Protein AF-A0A444YN29-F1 (afdb_monomer)

Mean predicted aligned error: 20.12 Å

Solvent-accessible surface area (backbone atoms only — not comparable to full-atom values): 9361 Å² total; per-residue (Å²): 114,64,70,44,68,68,67,35,90,44,72,70,47,28,57,50,40,47,52,51,50,28,57,74,71,72,51,57,83,40,77,88,71,58,59,92,70,77,57,69,90,74,63,51,68,87,68,45,87,83,62,88,68,87,75,75,84,74,73,76,73,85,83,74,74,75,72,47,80,64,52,54,54,49,54,51,49,52,61,61,46,47,64,53,51,57,61,23,69,78,37,73,70,43,39,54,50,51,51,54,51,49,55,51,53,53,50,54,55,51,51,52,55,51,56,55,49,60,62,51,74,74,65,83,79,89,78,91,83,87,83,89,79,84,86,82,76,81,86,80,83,82,82,131

Organism: Arachis hypogaea (NCBI:txid3818)

Structure (mmCIF, N/CA/C/O backbone):
data_AF-A0A444YN29-F1
#
_entry.id   AF-A0A444YN29-F1
#
loop_
_atom_site.group_PDB
_atom_site.id
_atom_site.type_symbol
_atom_site.label_atom_id
_atom_site.label_alt_id
_atom_site.label_comp_id
_atom_site.label_asym_id
_atom_site.label_entity_id
_atom_site.label_seq_id
_atom_site.pdbx_PDB_ins_code
_atom_site.Cartn_x
_atom_site.Cartn_y
_atom_site.Cartn_z
_atom_site.occupancy
_atom_site.B_iso_or_equiv
_atom_site.auth_seq_id
_atom_site.auth_comp_id
_atom_site.auth_asym_id
_atom_site.auth_atom_id
_atom_site.pdbx_PDB_model_num
ATOM 1 N N . MET A 1 1 ? 18.231 -23.021 -24.850 1.00 53.16 1 MET A N 1
ATOM 2 C CA . MET A 1 1 ? 18.188 -22.036 -25.957 1.00 53.16 1 MET A CA 1
ATOM 3 C C . MET A 1 1 ? 19.351 -21.053 -25.938 1.00 53.16 1 MET A C 1
ATOM 5 O O . MET A 1 1 ? 19.931 -20.801 -26.986 1.00 53.16 1 MET A O 1
ATOM 9 N N . SER A 1 2 ? 19.699 -20.495 -24.771 1.00 52.03 2 SER A N 1
ATOM 10 C CA . SER A 1 2 ? 20.679 -19.413 -24.674 1.00 52.03 2 SER A CA 1
ATOM 11 C C . SER A 1 2 ? 22.054 -19.777 -25.261 1.00 52.03 2 SER A C 1
ATOM 13 O O . SER A 1 2 ? 22.585 -19.043 -26.082 1.00 52.03 2 SER A O 1
ATOM 15 N N . HIS A 1 3 ? 22.609 -20.937 -24.929 1.00 57.16 3 HIS A N 1
ATOM 16 C CA . HIS A 1 3 ? 23.948 -21.320 -25.395 1.00 57.16 3 HIS A CA 1
ATOM 17 C C . HIS A 1 3 ? 24.085 -21.447 -26.923 1.00 57.16 3 HIS A C 1
ATOM 19 O O . HIS A 1 3 ? 25.139 -21.132 -27.458 1.00 57.16 3 HIS A O 1
ATOM 25 N N . VAL A 1 4 ? 23.025 -21.843 -27.632 1.00 58.09 4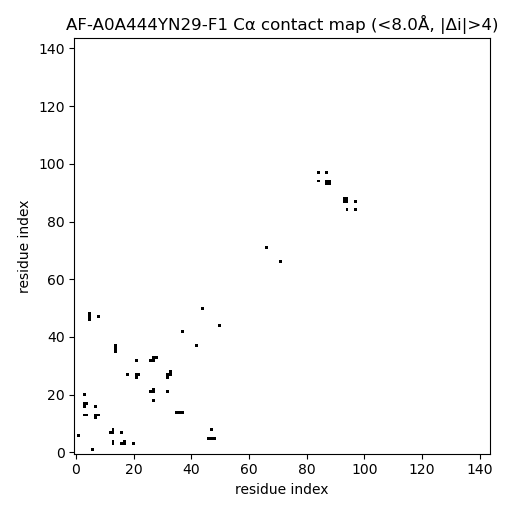 VAL A N 1
ATOM 26 C CA . VAL A 1 4 ? 23.048 -22.042 -29.094 1.00 58.09 4 VAL A CA 1
ATOM 27 C C . VAL A 1 4 ? 23.060 -20.701 -29.831 1.00 58.09 4 VAL A C 1
ATOM 29 O O . VAL A 1 4 ? 23.819 -20.500 -30.779 1.00 58.09 4 VAL A O 1
ATOM 32 N N . VAL A 1 5 ? 22.246 -19.757 -29.353 1.00 58.12 5 VAL A N 1
ATOM 33 C CA . VAL A 1 5 ? 22.084 -18.432 -29.967 1.00 58.12 5 VAL A CA 1
ATOM 34 C C . VAL A 1 5 ? 23.187 -17.469 -29.518 1.00 58.12 5 VAL A C 1
ATOM 36 O O . VAL A 1 5 ? 23.711 -16.713 -30.327 1.00 58.12 5 VAL A O 1
ATOM 39 N N . TRP A 1 6 ? 23.590 -17.515 -28.245 1.00 52.16 6 TRP A N 1
ATOM 40 C CA . TRP A 1 6 ? 24.477 -16.514 -27.640 1.00 52.16 6 TRP A CA 1
ATOM 41 C C . TRP A 1 6 ? 25.974 -16.847 -27.670 1.00 52.16 6 TRP A C 1
ATOM 43 O O . TRP A 1 6 ? 26.765 -15.971 -27.314 1.00 52.16 6 TRP A O 1
ATOM 53 N N . ASN A 1 7 ? 26.375 -18.071 -28.039 1.00 56.88 7 ASN A N 1
ATOM 54 C CA . ASN A 1 7 ? 27.793 -18.475 -28.122 1.00 56.88 7 ASN A CA 1
ATOM 55 C C . ASN A 1 7 ? 28.272 -18.728 -29.560 1.00 56.88 7 ASN A C 1
ATOM 57 O O . ASN A 1 7 ? 29.388 -19.198 -29.771 1.00 56.88 7 ASN A O 1
ATOM 61 N N . SER A 1 8 ? 27.442 -18.424 -30.555 1.00 56.56 8 SER A N 1
ATOM 62 C CA . SER A 1 8 ? 27.784 -18.610 -31.961 1.00 56.56 8 SER A CA 1
ATOM 63 C C . SER A 1 8 ? 28.345 -17.311 -32.536 1.00 56.56 8 SER A C 1
ATOM 65 O O . SER A 1 8 ? 27.605 -16.376 -32.826 1.00 56.56 8 SER A O 1
ATOM 67 N N . PHE A 1 9 ? 29.673 -17.239 -32.650 1.00 59.44 9 PHE A N 1
ATOM 68 C CA . PHE A 1 9 ? 30.397 -16.015 -33.028 1.00 59.44 9 PHE A CA 1
ATOM 69 C C . PHE A 1 9 ? 30.492 -15.779 -34.542 1.00 59.44 9 PHE A C 1
ATOM 71 O O . PHE A 1 9 ? 30.818 -14.673 -34.965 1.00 59.44 9 PHE A O 1
ATOM 78 N N . THR A 1 10 ? 30.193 -16.797 -35.353 1.00 64.19 10 THR A N 1
ATOM 79 C CA . THR A 1 10 ? 30.091 -16.696 -36.814 1.00 64.19 10 THR A CA 1
ATOM 80 C C . THR A 1 10 ? 28.817 -17.376 -37.298 1.00 64.19 10 THR A C 1
ATOM 82 O O . THR A 1 10 ? 28.239 -18.212 -36.596 1.00 64.19 10 THR A O 1
ATOM 85 N N . LYS A 1 11 ? 28.379 -17.032 -38.512 1.00 67.19 11 LYS A N 1
ATOM 86 C CA . LYS A 1 11 ? 27.190 -17.627 -39.129 1.00 67.19 11 LYS A CA 1
ATOM 87 C C . LYS A 1 11 ? 27.311 -19.149 -39.219 1.00 67.19 11 LYS A C 1
ATOM 89 O O . LYS A 1 11 ? 26.387 -19.866 -38.863 1.00 67.19 11 LYS A O 1
ATOM 94 N N . GLU A 1 12 ? 28.482 -19.639 -39.606 1.00 68.00 12 GLU A N 1
ATOM 95 C CA . GLU A 1 12 ? 28.759 -21.065 -39.755 1.00 68.00 12 GLU A CA 1
ATOM 96 C C . GLU A 1 12 ? 28.745 -21.778 -38.396 1.00 68.00 12 GLU A C 1
ATOM 98 O O . GLU A 1 12 ? 28.338 -22.934 -38.308 1.00 68.00 12 GLU A O 1
ATOM 103 N N . ALA A 1 13 ? 29.172 -21.100 -37.323 1.00 71.06 13 ALA A N 1
ATOM 104 C CA . ALA A 1 13 ? 29.080 -21.629 -35.964 1.00 71.06 13 ALA A CA 1
ATOM 105 C C . ALA A 1 13 ? 27.625 -21.691 -35.476 1.00 71.06 13 ALA A C 1
ATOM 107 O O . ALA A 1 13 ? 27.243 -22.673 -34.844 1.00 71.06 13 ALA A O 1
ATOM 108 N N . PHE A 1 14 ? 26.811 -20.686 -35.809 1.00 74.56 14 PHE A N 1
ATOM 109 C CA . PHE A 1 14 ? 25.383 -20.679 -35.492 1.00 74.56 14 PHE A CA 1
ATOM 110 C C . PHE A 1 14 ? 24.651 -21.794 -36.226 1.00 74.56 14 PHE A C 1
ATOM 112 O O . PHE A 1 14 ? 23.955 -22.574 -35.586 1.00 74.56 14 PHE A O 1
ATOM 119 N N . ASP A 1 15 ? 24.870 -21.922 -37.536 1.00 72.81 15 ASP A N 1
ATOM 120 C CA . ASP A 1 15 ? 24.235 -22.952 -38.356 1.00 72.81 15 ASP A CA 1
ATOM 121 C C . ASP A 1 15 ? 24.590 -24.360 -37.840 1.00 72.81 15 ASP A C 1
ATOM 123 O O . ASP A 1 15 ? 23.715 -25.217 -37.723 1.00 72.81 15 ASP A O 1
ATOM 127 N N . ARG A 1 16 ? 25.848 -24.611 -37.444 1.00 77.44 16 ARG A N 1
ATOM 128 C CA . ARG A 1 16 ? 26.250 -25.897 -36.840 1.00 77.44 16 ARG A CA 1
ATOM 129 C C . ARG A 1 16 ? 25.611 -26.138 -35.472 1.00 77.44 16 ARG A C 1
ATOM 131 O O . ARG A 1 16 ? 25.028 -27.196 -35.265 1.00 77.44 16 ARG A O 1
ATOM 138 N N . ASN A 1 17 ? 25.682 -25.166 -34.563 1.00 76.69 17 ASN A N 1
ATOM 139 C CA . ASN A 1 17 ? 25.125 -25.296 -33.212 1.00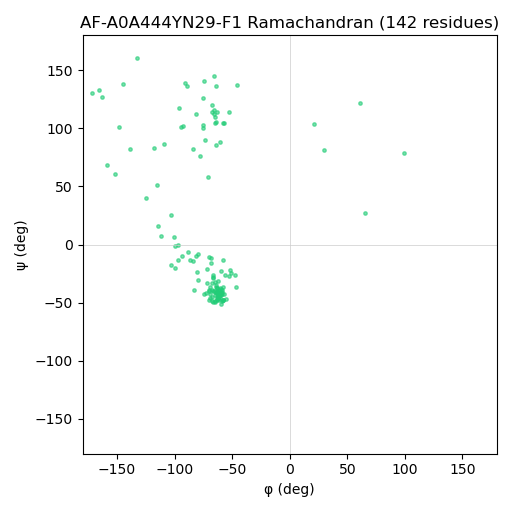 76.69 17 ASN A CA 1
ATOM 140 C C . ASN A 1 17 ? 23.594 -25.423 -33.231 1.00 76.69 17 ASN A C 1
ATOM 142 O O . ASN A 1 17 ? 23.010 -26.090 -32.380 1.00 76.69 17 ASN A O 1
ATOM 146 N N . TRP A 1 18 ? 22.937 -24.779 -34.197 1.00 76.44 18 TRP A N 1
ATOM 147 C CA . TRP A 1 18 ? 21.500 -24.879 -34.412 1.00 76.44 18 TRP A CA 1
ATOM 148 C C . TRP A 1 18 ? 21.108 -26.267 -34.914 1.00 76.44 18 TRP A C 1
ATOM 150 O O . TRP A 1 18 ? 20.194 -26.873 -34.363 1.00 76.44 18 TRP A O 1
ATOM 160 N N . ASN A 1 19 ? 21.836 -26.807 -35.894 1.00 75.88 19 ASN A N 1
ATOM 161 C CA . ASN A 1 19 ? 21.606 -28.170 -36.375 1.00 75.88 19 ASN A CA 1
ATOM 162 C C . ASN A 1 19 ? 21.862 -29.220 -35.280 1.00 75.88 19 ASN A C 1
ATOM 164 O O . ASN A 1 19 ? 21.056 -30.134 -35.121 1.00 75.88 19 ASN A O 1
ATOM 168 N N . ASP A 1 20 ? 22.916 -29.052 -34.477 1.00 79.62 20 ASP A N 1
ATOM 169 C CA . ASP A 1 20 ? 23.194 -29.913 -33.318 1.00 79.62 20 ASP A CA 1
ATOM 170 C C . ASP A 1 20 ? 22.059 -29.859 -32.281 1.00 79.62 20 ASP A C 1
ATOM 172 O O . ASP A 1 20 ? 21.579 -30.886 -31.805 1.00 79.62 20 ASP A O 1
ATOM 176 N N . PHE A 1 21 ? 21.539 -28.662 -31.998 1.00 81.00 21 PHE A N 1
ATOM 177 C CA . PHE A 1 21 ? 20.387 -28.483 -31.117 1.00 81.00 21 PHE A CA 1
ATOM 178 C C . PHE A 1 21 ? 19.123 -29.16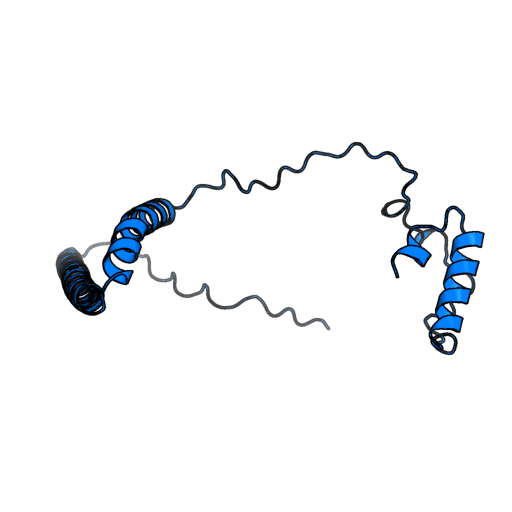9 -31.651 1.00 81.00 21 PHE A C 1
ATOM 180 O O . PHE A 1 21 ? 18.439 -29.862 -30.898 1.00 81.00 21 PHE A O 1
ATOM 187 N N . LEU A 1 22 ? 18.805 -29.000 -32.936 1.00 79.31 22 LEU A N 1
ATOM 188 C CA . LEU A 1 22 ? 17.629 -29.623 -33.546 1.00 79.31 22 LEU A CA 1
ATOM 189 C C . LEU A 1 22 ? 17.710 -31.153 -33.509 1.00 79.31 22 LEU A C 1
ATOM 191 O O . LEU A 1 22 ? 16.706 -31.800 -33.210 1.00 79.31 22 LEU A O 1
ATOM 195 N N . MET A 1 23 ? 18.898 -31.715 -33.750 1.00 79.44 23 MET A N 1
ATOM 196 C CA . MET A 1 23 ? 19.146 -33.154 -33.645 1.00 79.44 23 MET A CA 1
ATOM 197 C C . MET A 1 23 ? 19.043 -33.646 -32.201 1.00 79.44 23 MET A C 1
ATOM 199 O O . MET A 1 23 ? 18.357 -34.630 -31.936 1.00 79.44 23 MET A O 1
ATOM 203 N N . LYS A 1 24 ? 19.649 -32.932 -31.246 1.00 81.50 24 LYS A N 1
ATOM 204 C CA . LYS A 1 24 ? 19.659 -33.311 -29.826 1.00 81.50 24 LYS A CA 1
ATOM 205 C C . LYS A 1 24 ? 18.262 -33.458 -29.227 1.00 81.50 24 LYS A C 1
ATOM 207 O O . LYS A 1 24 ? 18.056 -34.319 -28.378 1.00 81.50 24 LYS A O 1
ATOM 212 N N . TYR A 1 25 ? 17.322 -32.610 -29.633 1.00 82.12 25 TYR A N 1
ATOM 213 C CA . TYR A 1 25 ? 15.956 -32.630 -29.104 1.00 82.12 25 TYR A CA 1
ATOM 214 C C . TYR A 1 25 ? 14.953 -33.338 -30.028 1.00 82.12 25 TYR A C 1
ATOM 216 O O . TYR A 1 25 ? 13.759 -33.310 -29.742 1.00 82.12 25 TYR A O 1
ATOM 224 N N . GLY A 1 26 ? 15.408 -33.967 -31.121 1.00 75.75 26 GLY A N 1
ATOM 225 C CA . GLY A 1 26 ? 14.532 -34.689 -32.053 1.00 75.75 26 GLY A CA 1
ATOM 226 C C . GLY A 1 26 ? 13.539 -33.784 -32.792 1.00 75.75 26 GLY A C 1
ATOM 227 O O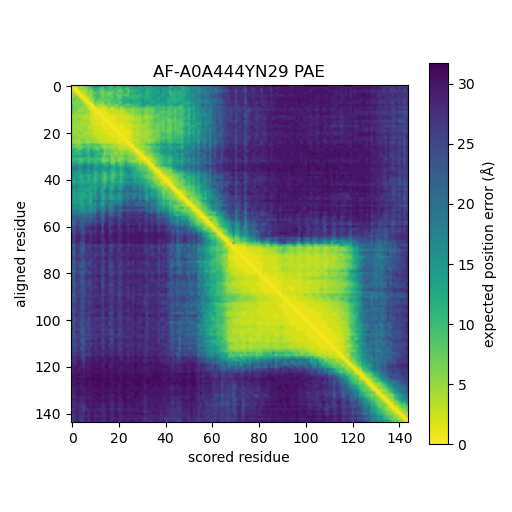 . GLY A 1 26 ? 12.456 -34.217 -33.164 1.00 75.75 26 GLY A O 1
ATOM 228 N N . ILE A 1 27 ? 13.883 -32.505 -32.975 1.00 75.00 27 ILE A N 1
ATOM 229 C CA . ILE A 1 27 ? 13.015 -31.479 -33.581 1.00 75.00 27 ILE A CA 1
ATOM 230 C C . ILE A 1 27 ? 13.383 -31.258 -35.067 1.00 75.00 27 ILE A C 1
ATOM 232 O O . ILE A 1 27 ? 12.740 -30.470 -35.760 1.00 75.00 27 ILE A O 1
ATOM 236 N N . GLY A 1 28 ? 14.394 -31.970 -35.580 1.00 66.56 28 GLY A N 1
ATOM 237 C CA . GLY A 1 28 ? 14.938 -31.831 -36.939 1.00 66.56 28 GLY A CA 1
ATOM 238 C C . GLY A 1 28 ? 13.953 -32.086 -38.088 1.00 66.56 28 GLY A C 1
ATOM 239 O O . GLY A 1 28 ? 14.143 -31.529 -39.166 1.00 66.56 28 GLY A O 1
ATOM 240 N N . ASP A 1 29 ? 12.870 -32.830 -37.849 1.00 64.62 29 ASP A N 1
ATOM 241 C CA . ASP A 1 29 ? 11.858 -33.154 -38.870 1.00 64.62 29 ASP A CA 1
ATOM 242 C C . ASP A 1 29 ? 10.862 -32.009 -39.126 1.00 64.62 29 ASP A C 1
ATOM 244 O O . ASP A 1 29 ? 10.058 -32.036 -40.063 1.00 64.62 29 ASP A O 1
ATOM 248 N N . ASN A 1 30 ? 10.916 -30.954 -38.309 1.00 65.88 30 ASN A N 1
ATOM 249 C CA . ASN A 1 30 ? 10.082 -29.781 -38.499 1.00 65.88 30 ASN A CA 1
ATOM 250 C C . ASN A 1 30 ? 10.611 -28.949 -39.668 1.00 65.88 30 ASN A C 1
ATOM 252 O O . ASN A 1 30 ? 11.541 -28.155 -39.523 1.00 65.88 30 ASN A O 1
ATOM 256 N N . LYS A 1 31 ? 9.939 -29.063 -40.818 1.00 63.50 31 LYS A N 1
ATOM 257 C CA . LYS A 1 31 ? 10.233 -28.329 -42.066 1.00 63.50 31 LYS A CA 1
ATOM 258 C C . LYS A 1 31 ? 10.359 -26.804 -41.896 1.00 63.50 31 LYS A C 1
ATOM 260 O O . LYS A 1 31 ? 11.008 -26.139 -42.696 1.00 63.50 31 LYS A O 1
ATOM 265 N N . TRP A 1 32 ? 9.737 -26.246 -40.855 1.00 64.19 32 TRP A N 1
ATOM 266 C CA . TRP A 1 32 ? 9.801 -24.821 -40.505 1.00 64.19 32 TRP A CA 1
ATOM 267 C C . TRP A 1 32 ? 11.081 -24.435 -39.745 1.00 64.19 32 TRP A C 1
ATOM 269 O O . TRP A 1 32 ? 11.479 -23.274 -39.767 1.00 64.19 32 TRP A O 1
ATOM 279 N N . LEU A 1 33 ? 11.724 -25.395 -39.075 1.00 61.94 33 LEU A N 1
ATOM 280 C CA . LEU A 1 33 ? 12.945 -25.211 -38.286 1.00 61.94 33 LEU A CA 1
ATOM 281 C C . LEU A 1 33 ? 14.208 -25.647 -39.037 1.00 61.94 33 LEU A C 1
ATOM 283 O O . LEU A 1 33 ? 15.293 -25.162 -38.711 1.00 61.94 33 LEU A O 1
ATOM 287 N N . SER A 1 3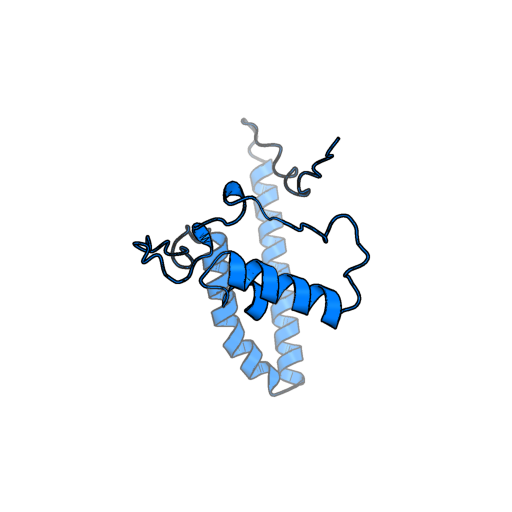4 ? 14.069 -26.484 -40.072 1.00 61.56 34 SER A N 1
ATOM 288 C CA . SER A 1 34 ? 15.127 -26.862 -41.018 1.00 61.56 34 SER A CA 1
ATOM 289 C C . SER A 1 34 ? 15.491 -25.697 -41.955 1.00 61.56 34 SER A C 1
ATOM 291 O O . SER A 1 34 ? 15.363 -25.769 -43.181 1.00 61.56 34 SER A O 1
ATOM 293 N N . VAL A 1 35 ? 15.898 -24.566 -41.384 1.00 59.12 35 VAL A N 1
ATOM 294 C CA . VAL A 1 35 ? 16.343 -23.394 -42.136 1.00 59.12 35 VAL A CA 1
ATOM 295 C C . VAL A 1 35 ? 17.814 -23.607 -42.476 1.00 59.12 35 VAL A C 1
ATOM 297 O O . VAL A 1 35 ? 18.702 -23.103 -41.801 1.00 59.12 35 VAL A O 1
ATOM 300 N N . ASN A 1 36 ? 18.080 -24.368 -43.541 1.00 58.59 36 ASN A N 1
ATOM 301 C CA . ASN A 1 36 ? 19.443 -24.728 -43.963 1.00 58.59 36 ASN A CA 1
ATOM 302 C C . ASN A 1 36 ? 20.349 -23.518 -44.267 1.00 58.59 36 ASN A C 1
ATOM 304 O O . ASN A 1 36 ? 21.559 -23.679 -44.399 1.00 58.59 36 ASN A O 1
ATOM 308 N N . LYS A 1 37 ? 19.779 -22.310 -44.389 1.00 57.88 37 LYS A N 1
ATOM 309 C CA . LYS A 1 37 ? 20.503 -21.035 -44.453 1.00 57.88 37 LYS A CA 1
ATOM 310 C C . LYS A 1 37 ? 19.655 -19.933 -43.826 1.00 57.88 37 LYS A C 1
ATOM 312 O O . LYS A 1 37 ? 18.764 -19.394 -44.485 1.00 57.88 37 LYS A O 1
ATOM 317 N N . VAL A 1 38 ? 19.939 -19.547 -42.583 1.00 59.03 38 VAL A N 1
ATOM 318 C CA . VAL A 1 38 ? 19.354 -18.318 -42.031 1.00 59.03 38 VAL A CA 1
ATOM 319 C C . VAL A 1 38 ? 19.943 -17.135 -42.802 1.00 59.03 38 VAL A C 1
ATOM 321 O O . VAL A 1 38 ? 21.162 -16.951 -42.887 1.00 59.03 38 VAL A O 1
ATOM 324 N N . ALA A 1 39 ? 19.077 -16.354 -43.449 1.00 59.44 39 ALA A N 1
ATOM 325 C CA . ALA A 1 39 ? 19.514 -15.165 -44.166 1.00 59.44 39 ALA A CA 1
ATOM 326 C C . ALA A 1 39 ? 20.105 -14.155 -43.158 1.00 59.44 39 ALA A C 1
ATOM 328 O O . ALA A 1 39 ? 19.481 -13.933 -42.117 1.00 59.44 39 ALA A O 1
ATOM 329 N N . PRO A 1 40 ? 21.247 -13.498 -43.455 1.00 59.56 40 PRO A N 1
ATOM 330 C CA . PRO A 1 40 ? 21.914 -12.583 -42.519 1.00 59.56 40 PRO A CA 1
ATOM 331 C C . PRO A 1 40 ? 21.003 -11.491 -41.941 1.00 59.56 40 PRO A C 1
ATOM 333 O O . PRO A 1 40 ? 21.197 -11.072 -40.811 1.00 59.56 40 PRO A O 1
ATOM 336 N N . ARG A 1 41 ? 19.944 -11.105 -42.670 1.00 61.09 41 ARG A N 1
ATOM 337 C CA . ARG A 1 41 ? 18.904 -10.164 -42.212 1.00 61.09 41 ARG A CA 1
ATOM 338 C C . ARG A 1 41 ? 18.202 -10.558 -40.901 1.00 61.09 41 ARG A C 1
ATOM 340 O O . ARG A 1 41 ? 17.690 -9.682 -40.217 1.00 61.09 41 ARG A O 1
ATOM 347 N N . TYR A 1 42 ? 18.155 -11.849 -40.564 1.00 57.09 42 TYR A N 1
ATOM 348 C CA . TYR A 1 42 ? 17.544 -12.355 -39.326 1.00 57.09 42 TYR A CA 1
ATOM 349 C C . TYR A 1 42 ? 18.568 -12.596 -38.213 1.00 57.09 42 TYR A C 1
ATOM 351 O O . TYR A 1 42 ? 18.188 -12.733 -37.051 1.00 57.09 42 TYR A O 1
ATOM 359 N N . ILE A 1 43 ? 19.864 -12.597 -38.545 1.00 61.16 43 ILE A N 1
ATOM 360 C CA . ILE A 1 43 ? 20.951 -12.559 -37.567 1.00 61.16 43 ILE A CA 1
ATOM 361 C C . ILE A 1 43 ? 21.053 -11.107 -37.111 1.00 61.16 43 ILE A C 1
ATOM 363 O O . ILE A 1 43 ? 21.890 -10.330 -37.561 1.00 61.16 43 ILE A O 1
ATOM 367 N N . LEU A 1 44 ? 20.108 -10.709 -36.263 1.00 61.53 44 LEU A N 1
ATOM 368 C CA . LEU A 1 44 ? 20.061 -9.356 -35.744 1.00 61.53 44 LEU A CA 1
ATOM 369 C C . LEU A 1 44 ? 21.324 -9.123 -34.914 1.00 61.53 44 LEU A C 1
ATOM 371 O O . LEU A 1 44 ? 21.476 -9.673 -33.821 1.00 61.53 44 LEU A O 1
ATOM 375 N N . GLU A 1 45 ? 22.180 -8.224 -35.395 1.00 58.50 45 GLU A N 1
ATOM 376 C CA . GLU A 1 45 ? 23.337 -7.686 -34.672 1.00 58.50 45 GLU A CA 1
ATOM 377 C C . GLU A 1 45 ? 22.980 -7.251 -33.241 1.00 58.50 45 GLU A C 1
ATOM 379 O O . GLU A 1 45 ? 23.820 -7.286 -32.339 1.00 58.50 45 GLU A O 1
ATOM 384 N N . ARG A 1 46 ? 21.705 -6.900 -33.004 1.00 53.84 46 ARG A N 1
ATOM 385 C CA . ARG A 1 46 ? 21.109 -6.621 -31.688 1.00 53.84 46 ARG A CA 1
ATOM 386 C C . ARG A 1 46 ? 21.457 -7.663 -30.618 1.00 53.84 46 ARG A C 1
ATOM 388 O O . ARG A 1 46 ? 21.681 -7.272 -29.478 1.00 53.84 46 ARG A O 1
ATOM 395 N N . TRP A 1 47 ? 21.544 -8.943 -30.980 1.00 55.75 47 TRP A N 1
ATOM 396 C CA . TRP A 1 47 ? 21.804 -10.054 -30.055 1.00 55.75 47 TRP A CA 1
ATOM 397 C C . TRP A 1 47 ? 23.281 -10.491 -30.009 1.00 55.75 47 TRP A C 1
ATOM 399 O O . TRP A 1 47 ? 23.638 -11.375 -29.234 1.00 55.75 47 TRP A O 1
ATOM 409 N N . SER A 1 48 ? 24.164 -9.860 -30.793 1.00 60.34 48 SER A N 1
ATOM 410 C CA . SER A 1 48 ? 25.607 -10.129 -30.753 1.00 60.34 48 SER A CA 1
ATOM 411 C C . SER A 1 48 ? 26.255 -9.497 -29.516 1.00 60.34 48 SER A C 1
ATOM 413 O O . SER A 1 48 ? 26.139 -8.287 -29.292 1.00 60.34 48 SER A O 1
ATOM 415 N N . LYS A 1 49 ? 26.979 -10.312 -28.734 1.00 58.41 49 LYS A N 1
ATOM 416 C CA . LYS A 1 49 ? 27.741 -9.891 -27.540 1.00 58.41 49 LYS A CA 1
ATOM 417 C C . LYS A 1 49 ? 28.953 -9.005 -27.861 1.00 58.41 49 LYS A C 1
ATOM 419 O O . LYS A 1 49 ? 29.471 -8.349 -26.964 1.00 58.41 49 LYS A O 1
ATOM 424 N N . ASN A 1 50 ? 29.390 -8.959 -29.121 1.00 55.16 50 ASN A N 1
ATOM 425 C CA . ASN A 1 50 ? 30.611 -8.251 -29.527 1.00 55.16 50 ASN A CA 1
ATOM 426 C C . ASN A 1 50 ? 30.379 -6.776 -29.883 1.00 55.16 50 ASN A C 1
ATOM 428 O O . ASN A 1 50 ? 31.334 -6.035 -30.105 1.00 55.16 50 ASN A O 1
ATOM 432 N N . ILE A 1 51 ? 29.125 -6.324 -29.920 1.00 61.75 51 ILE A N 1
ATOM 433 C CA . ILE A 1 51 ? 28.804 -4.926 -30.199 1.00 61.75 51 ILE A CA 1
ATOM 434 C C . ILE A 1 51 ? 28.702 -4.185 -28.868 1.00 61.75 51 ILE A C 1
ATOM 436 O O . ILE A 1 51 ? 27.694 -4.277 -28.163 1.00 61.75 51 ILE A O 1
ATOM 440 N N . LYS A 1 52 ? 29.756 -3.434 -28.526 1.00 58.72 52 LYS A N 1
ATOM 441 C CA . LYS A 1 52 ? 29.736 -2.488 -27.403 1.00 58.72 52 LYS A CA 1
ATOM 442 C C . LYS A 1 52 ? 28.724 -1.387 -27.715 1.00 58.72 52 LYS A C 1
ATOM 444 O O . LYS A 1 52 ? 28.971 -0.520 -28.548 1.00 58.72 52 LYS A O 1
ATOM 449 N N . ARG A 1 53 ? 27.564 -1.433 -27.064 1.00 63.78 53 ARG A N 1
ATOM 450 C CA . ARG A 1 53 ? 26.540 -0.391 -27.177 1.00 63.78 53 ARG A CA 1
ATOM 451 C C . ARG A 1 53 ? 26.772 0.646 -26.095 1.00 63.78 53 ARG A C 1
ATOM 453 O O . ARG A 1 53 ? 27.029 0.295 -24.947 1.00 63.78 53 ARG A O 1
ATOM 460 N N . ARG A 1 54 ? 26.622 1.920 -26.452 1.00 58.19 54 ARG A N 1
ATOM 461 C CA . ARG A 1 54 ? 26.383 2.959 -25.451 1.00 58.19 54 ARG A CA 1
ATOM 462 C C . ARG A 1 54 ? 25.033 2.637 -24.826 1.00 58.19 54 ARG A C 1
ATOM 464 O O . ARG A 1 54 ? 24.004 2.764 -25.483 1.00 58.19 54 ARG A O 1
ATOM 471 N N . HIS A 1 55 ? 25.055 2.100 -23.614 1.00 60.03 55 HIS A N 1
ATOM 472 C CA . HIS A 1 55 ? 23.845 1.894 -22.843 1.00 60.03 55 HIS A CA 1
ATOM 473 C C . HIS A 1 55 ? 23.289 3.280 -22.517 1.00 60.03 55 HIS A C 1
ATOM 475 O O . HIS A 1 55 ? 23.917 4.041 -21.785 1.00 60.03 55 HIS A O 1
ATOM 481 N N . THR A 1 56 ? 22.141 3.639 -23.086 1.00 57.22 56 THR A N 1
ATOM 482 C CA . THR A 1 56 ? 21.347 4.706 -22.486 1.00 57.22 56 THR A CA 1
ATOM 483 C C . THR A 1 56 ? 20.862 4.127 -21.172 1.00 57.22 56 THR A C 1
ATOM 485 O O . THR A 1 56 ? 20.125 3.140 -21.189 1.00 57.22 56 THR A O 1
ATOM 488 N N . HIS A 1 57 ? 21.316 4.686 -20.052 1.00 56.09 57 HIS A N 1
ATOM 489 C CA . HIS A 1 57 ? 20.748 4.381 -18.749 1.00 56.09 57 HIS A CA 1
ATOM 490 C C . HIS A 1 57 ? 19.277 4.792 -18.786 1.00 56.09 57 HIS A C 1
ATOM 492 O O . HIS A 1 57 ? 18.921 5.927 -18.481 1.00 56.09 57 HIS A O 1
ATOM 498 N N . PHE A 1 58 ? 18.415 3.875 -19.210 1.00 50.56 58 PHE A N 1
ATOM 499 C CA . PHE A 1 58 ? 17.001 3.980 -18.939 1.00 50.56 58 PHE A CA 1
ATOM 500 C C . PHE A 1 58 ? 16.871 3.651 -17.459 1.00 50.56 58 PHE A C 1
ATOM 502 O O . PHE A 1 58 ? 16.781 2.486 -17.075 1.00 50.56 58 PHE A O 1
ATOM 509 N N . LYS A 1 59 ? 16.966 4.685 -16.618 1.00 50.94 59 LYS A N 1
ATOM 510 C CA . LYS A 1 59 ? 16.454 4.596 -15.257 1.00 50.94 59 LYS A CA 1
ATOM 511 C C . LYS A 1 59 ? 14.980 4.248 -15.418 1.00 50.94 59 LYS A C 1
ATOM 513 O O . LYS A 1 59 ? 14.182 5.085 -15.831 1.00 50.94 59 LYS A O 1
ATOM 518 N N . SER A 1 60 ? 14.628 2.995 -15.157 1.00 51.38 60 SER A N 1
ATOM 519 C CA . SER A 1 60 ? 13.266 2.673 -14.771 1.00 51.38 60 SER A CA 1
ATOM 520 C C . SER A 1 60 ? 12.996 3.525 -13.537 1.00 51.38 60 SER A C 1
ATOM 522 O O . SER A 1 60 ? 13.576 3.275 -12.481 1.00 51.38 60 SER A O 1
ATOM 524 N N . ASN A 1 61 ? 12.220 4.595 -13.700 1.00 54.44 61 ASN A N 1
ATOM 525 C CA . ASN A 1 61 ? 11.744 5.404 -12.588 1.00 54.44 61 ASN A CA 1
ATOM 526 C C . ASN A 1 61 ? 10.841 4.514 -11.732 1.00 54.44 61 ASN A C 1
ATOM 528 O O . ASN A 1 61 ? 9.631 4.480 -11.928 1.00 54.44 61 ASN A O 1
ATOM 532 N N . HIS A 1 62 ? 11.437 3.760 -10.816 1.00 52.50 62 HIS A N 1
ATOM 533 C CA . HIS A 1 62 ? 10.713 3.211 -9.679 1.00 52.50 62 HIS A CA 1
ATOM 534 C C . HIS A 1 62 ? 10.567 4.256 -8.565 1.00 52.50 62 HIS A C 1
ATOM 536 O O . HIS A 1 62 ? 9.769 4.042 -7.663 1.00 52.50 62 HIS A O 1
ATOM 542 N N . ASP A 1 63 ? 11.261 5.397 -8.668 1.00 55.34 63 ASP A N 1
ATOM 543 C CA . ASP A 1 63 ? 11.379 6.340 -7.553 1.00 55.34 63 ASP A CA 1
ATOM 544 C C . ASP A 1 63 ? 10.497 7.590 -7.644 1.00 55.34 63 ASP A C 1
ATOM 546 O O . ASP A 1 63 ? 10.290 8.242 -6.626 1.00 55.34 63 ASP A O 1
ATOM 550 N N . GLU A 1 64 ? 9.951 7.975 -8.803 1.00 58.28 64 GLU A N 1
ATOM 551 C CA . GLU A 1 64 ? 9.301 9.293 -8.873 1.00 58.28 64 GLU A CA 1
ATOM 552 C C . GLU A 1 64 ? 8.290 9.432 -10.010 1.00 58.28 64 GLU A C 1
ATOM 554 O O . GLU A 1 64 ? 8.463 10.183 -10.966 1.00 58.28 64 GLU A O 1
ATOM 559 N N . LEU A 1 65 ? 7.184 8.706 -9.901 1.00 55.31 65 LEU A N 1
ATOM 560 C CA . LEU A 1 65 ? 5.962 9.047 -10.619 1.00 55.31 65 LEU A CA 1
ATOM 561 C C . LEU A 1 65 ? 4.900 9.327 -9.570 1.00 55.31 65 LEU A C 1
ATOM 563 O O . LEU A 1 65 ? 4.168 8.424 -9.191 1.00 55.31 65 LEU A O 1
ATOM 567 N N . VAL A 1 66 ? 4.914 10.564 -9.057 1.00 58.34 66 VAL A N 1
ATOM 568 C CA . VAL A 1 66 ? 3.835 11.215 -8.297 1.00 58.34 66 VAL A CA 1
ATOM 569 C C . VAL A 1 66 ? 2.996 10.203 -7.520 1.00 58.34 66 VAL A C 1
ATOM 571 O O . VAL A 1 66 ? 1.933 9.797 -7.986 1.00 58.34 66 VAL A O 1
ATOM 574 N N . LEU A 1 67 ? 3.468 9.776 -6.341 1.00 58.88 67 LEU A N 1
ATOM 575 C CA . LEU A 1 67 ? 2.606 9.006 -5.450 1.00 58.88 67 LEU A CA 1
ATOM 576 C C . LEU A 1 67 ? 1.331 9.823 -5.260 1.00 58.88 67 LEU A C 1
ATOM 578 O O . LEU A 1 67 ? 1.365 10.938 -4.711 1.00 58.88 67 LEU A O 1
ATOM 582 N N . GLU A 1 68 ? 0.229 9.275 -5.772 1.00 69.44 68 GLU A N 1
ATOM 583 C CA . GLU A 1 68 ? -1.091 9.871 -5.666 1.00 69.44 68 GLU A CA 1
ATOM 584 C C . GLU A 1 68 ? -1.260 10.319 -4.203 1.00 69.44 68 GLU A C 1
ATOM 586 O O . GLU A 1 68 ? -0.861 9.574 -3.299 1.00 69.44 68 GLU A O 1
ATOM 591 N N . PRO A 1 69 ? -1.805 11.512 -3.894 1.00 80.31 69 PRO A N 1
ATOM 592 C CA . PRO A 1 69 ? -1.983 11.937 -2.501 1.00 80.31 69 PRO A CA 1
ATOM 593 C C . PRO A 1 69 ? -2.712 10.893 -1.638 1.00 80.31 69 PRO A C 1
ATOM 595 O O . PRO A 1 69 ? -2.596 10.885 -0.415 1.00 80.31 69 PRO A O 1
ATOM 598 N N . ARG A 1 70 ? -3.477 9.994 -2.268 1.00 83.31 70 ARG A N 1
ATOM 599 C CA . ARG A 1 70 ? -4.055 8.797 -1.659 1.00 83.31 70 ARG A CA 1
ATOM 600 C C . ARG A 1 70 ? -3.019 7.716 -1.311 1.00 83.31 70 ARG A C 1
ATOM 602 O O . ARG A 1 70 ? -3.056 7.236 -0.184 1.00 83.31 70 ARG A O 1
ATOM 609 N N . SER A 1 71 ? -2.105 7.373 -2.220 1.00 82.81 71 SER A N 1
ATOM 610 C CA . SER A 1 71 ? -1.042 6.380 -1.992 1.00 82.81 71 SER A CA 1
ATOM 611 C C . SER A 1 71 ? -0.167 6.761 -0.801 1.00 82.81 71 SER A C 1
ATOM 613 O O . SER A 1 71 ? -0.030 5.972 0.120 1.00 82.81 71 SER A O 1
ATOM 615 N N . ARG A 1 72 ? 0.296 8.018 -0.723 1.00 87.06 72 ARG A N 1
ATOM 616 C CA . ARG A 1 72 ? 1.121 8.478 0.415 1.00 87.06 72 ARG A CA 1
ATOM 617 C C . ARG A 1 72 ? 0.425 8.333 1.768 1.00 87.06 72 ARG A C 1
ATOM 619 O O . ARG A 1 72 ? 1.060 7.983 2.757 1.00 87.06 72 ARG A O 1
ATOM 626 N N . ARG A 1 73 ? -0.882 8.615 1.819 1.00 90.56 73 ARG A N 1
ATOM 627 C CA . ARG A 1 73 ? -1.685 8.442 3.040 1.00 90.56 73 ARG A CA 1
ATOM 628 C C . ARG A 1 73 ? -1.822 6.970 3.413 1.00 90.56 73 ARG A C 1
ATOM 630 O O . ARG A 1 73 ? -1.765 6.644 4.592 1.00 90.56 73 ARG A O 1
ATOM 637 N N . PHE A 1 74 ? -1.989 6.100 2.421 1.00 87.25 74 PHE A N 1
ATOM 638 C CA . PHE A 1 74 ? -2.048 4.660 2.635 1.00 87.25 74 PHE A CA 1
ATOM 639 C C . PHE A 1 74 ? -0.720 4.113 3.171 1.00 87.25 74 PHE A C 1
ATOM 641 O O . PHE A 1 74 ? -0.721 3.450 4.203 1.00 87.25 74 PHE A O 1
ATOM 648 N N . ASP A 1 75 ? 0.403 4.467 2.545 1.00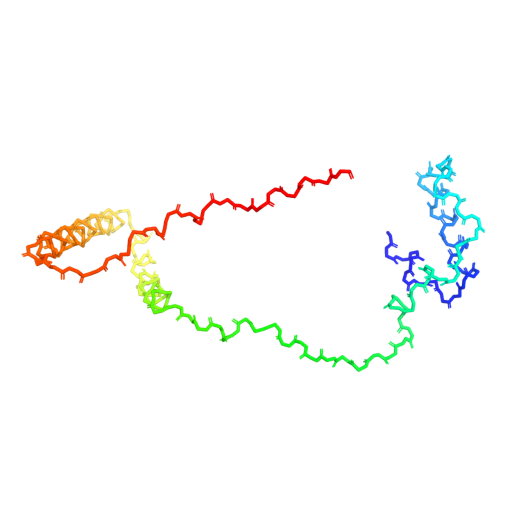 89.31 75 ASP A N 1
ATOM 649 C CA . ASP A 1 75 ? 1.735 3.995 2.942 1.00 89.31 75 ASP A CA 1
ATOM 650 C C . ASP A 1 75 ? 2.061 4.376 4.395 1.00 89.31 75 ASP A C 1
ATOM 652 O O . ASP A 1 75 ? 2.555 3.560 5.172 1.00 89.31 75 ASP A O 1
ATOM 656 N N . TYR A 1 76 ? 1.704 5.599 4.799 1.00 91.38 76 TYR A N 1
ATOM 657 C CA . TYR A 1 76 ? 1.854 6.058 6.179 1.00 91.38 76 TYR A CA 1
ATOM 658 C C . TYR A 1 76 ? 1.013 5.239 7.169 1.00 91.38 76 TYR A C 1
ATOM 660 O O . TYR A 1 76 ? 1.500 4.865 8.234 1.00 91.38 76 TYR A O 1
ATOM 668 N N . LEU A 1 77 ? -0.245 4.939 6.831 1.00 91.12 77 LEU A N 1
ATOM 669 C CA . LEU A 1 77 ? -1.114 4.126 7.686 1.00 91.12 77 LEU A CA 1
ATOM 670 C C . LEU A 1 77 ? -0.583 2.698 7.841 1.00 91.12 77 LEU A C 1
ATOM 672 O O . LEU A 1 77 ? -0.583 2.180 8.955 1.00 91.12 77 LEU A O 1
ATOM 676 N N . VAL A 1 78 ? -0.098 2.088 6.754 1.00 90.12 78 VAL A N 1
ATOM 677 C CA . VAL A 1 78 ? 0.515 0.752 6.790 1.00 90.12 78 VAL A CA 1
ATOM 678 C C . VAL A 1 78 ? 1.714 0.753 7.732 1.00 90.12 78 VAL A C 1
ATOM 680 O O . VAL A 1 78 ? 1.766 -0.073 8.643 1.00 90.12 78 VAL A O 1
ATOM 683 N N . PHE A 1 79 ? 2.609 1.733 7.587 1.00 91.75 79 PHE A N 1
ATOM 684 C CA . PHE A 1 79 ? 3.771 1.887 8.459 1.00 91.75 79 PHE A CA 1
ATOM 685 C C . PHE A 1 79 ? 3.387 1.971 9.946 1.00 91.75 79 PHE A C 1
ATOM 687 O O . PHE A 1 79 ? 3.956 1.263 10.772 1.00 91.75 79 PHE A O 1
ATOM 694 N N . TRP A 1 80 ? 2.387 2.785 10.296 1.00 89.62 80 TRP A N 1
ATOM 695 C CA . TRP A 1 80 ? 1.935 2.918 11.686 1.00 89.62 80 TRP A CA 1
ATOM 696 C C . TRP A 1 80 ? 1.226 1.677 12.223 1.00 89.62 80 TRP A C 1
ATOM 698 O O . TRP A 1 80 ? 1.395 1.331 13.391 1.00 89.62 80 TRP A O 1
ATOM 708 N N . SER A 1 81 ? 0.442 1.001 11.384 1.00 90.88 81 SER A N 1
ATOM 709 C CA . SER A 1 81 ? -0.270 -0.214 11.784 1.00 90.88 81 SER A CA 1
ATOM 710 C C . SER A 1 81 ? 0.674 -1.376 12.078 1.00 90.88 81 SER A C 1
ATOM 712 O O . SER A 1 81 ? 0.355 -2.221 12.907 1.00 90.88 81 SER A O 1
ATOM 714 N N . GLN A 1 82 ? 1.852 -1.400 11.451 1.00 93.38 82 GLN A N 1
ATOM 715 C CA . GLN A 1 82 ? 2.756 -2.539 11.526 1.00 93.38 82 GLN A CA 1
ATOM 716 C C . GLN A 1 82 ? 3.228 -2.826 12.955 1.00 93.38 82 GLN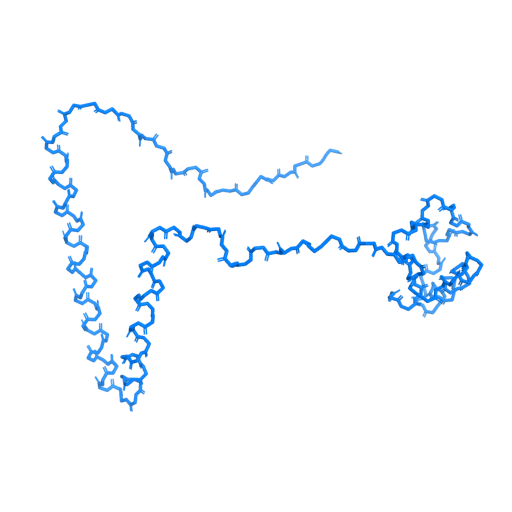 A C 1
ATOM 718 O O . GLN A 1 82 ? 3.085 -3.955 13.411 1.00 93.38 82 GLN A O 1
ATOM 723 N N . ASN A 1 83 ? 3.672 -1.805 13.691 1.00 89.75 83 ASN A N 1
ATOM 724 C CA . ASN A 1 83 ? 4.120 -1.969 15.081 1.00 89.75 83 ASN A CA 1
ATOM 725 C C . ASN A 1 83 ? 2.982 -2.429 16.010 1.00 89.75 83 ASN A C 1
ATOM 727 O O . ASN A 1 83 ? 3.201 -3.187 16.951 1.00 89.75 83 ASN A O 1
ATOM 731 N N . VAL A 1 84 ? 1.755 -1.966 15.751 1.00 92.25 84 VAL A N 1
ATOM 732 C CA . VAL A 1 84 ? 0.575 -2.320 16.553 1.00 92.25 84 VAL A CA 1
ATOM 733 C C . VAL A 1 84 ? 0.156 -3.765 16.286 1.00 92.25 84 VAL A C 1
ATOM 735 O O . VAL A 1 84 ? -0.154 -4.496 17.223 1.00 92.25 84 VAL A O 1
ATOM 738 N N . CYS A 1 85 ? 0.176 -4.188 15.022 1.00 93.88 85 CYS A N 1
ATOM 739 C CA . CYS A 1 85 ? -0.101 -5.566 14.630 1.00 93.88 85 CYS A CA 1
ATOM 740 C C . CYS A 1 85 ? 0.966 -6.532 15.154 1.00 93.88 85 CYS A C 1
ATOM 742 O O . CYS A 1 85 ? 0.617 -7.615 15.615 1.00 93.88 85 CYS A O 1
ATOM 744 N N . GLU A 1 86 ? 2.241 -6.139 15.116 1.00 94.81 86 GLU A N 1
ATOM 745 C CA . GLU A 1 86 ? 3.346 -6.922 15.675 1.00 94.81 86 GLU A CA 1
ATOM 746 C C . GLU A 1 86 ? 3.139 -7.155 17.175 1.00 94.81 86 GLU A C 1
ATOM 748 O O . GLU A 1 86 ? 3.075 -8.305 17.603 1.00 94.81 86 GLU A O 1
ATOM 753 N N . PHE A 1 87 ? 2.883 -6.093 17.945 1.00 93.88 87 PHE A N 1
ATOM 754 C CA . PHE A 1 87 ? 2.595 -6.201 19.378 1.00 93.88 87 PHE A CA 1
ATOM 755 C C . PHE A 1 87 ? 1.348 -7.044 19.674 1.00 93.88 87 PHE A C 1
ATOM 757 O O . PHE A 1 87 ? 1.357 -7.912 20.542 1.00 93.88 87 PHE A O 1
ATOM 764 N N . ALA A 1 88 ? 0.255 -6.818 18.943 1.00 93.94 88 ALA A N 1
ATOM 765 C CA . ALA A 1 88 ? -0.975 -7.561 19.181 1.00 93.94 88 ALA A CA 1
ATOM 766 C C . ALA A 1 88 ? -0.846 -9.050 18.838 1.00 93.94 88 ALA A C 1
ATOM 768 O O . ALA A 1 88 ? -1.559 -9.855 19.425 1.00 93.94 88 ALA A O 1
ATOM 769 N N . SER A 1 89 ? 0.057 -9.429 17.926 1.00 94.44 89 SER A N 1
ATOM 770 C CA . SER A 1 89 ? 0.270 -10.828 17.532 1.00 94.44 89 SER A CA 1
ATOM 771 C C . SER A 1 89 ? 0.890 -11.704 18.627 1.00 94.44 89 SER A C 1
ATOM 773 O O . SER A 1 89 ? 0.870 -12.928 18.510 1.00 94.44 89 SER A O 1
ATOM 775 N N . GLU A 1 90 ? 1.395 -11.100 19.704 1.00 95.44 90 GLU A N 1
ATOM 776 C CA . GLU A 1 90 ? 1.980 -11.812 20.843 1.00 95.44 90 GLU A CA 1
ATOM 777 C C . GLU A 1 90 ? 0.930 -12.533 21.712 1.00 95.44 90 GLU A C 1
ATOM 779 O O . GLU A 1 90 ? 1.276 -13.468 22.436 1.00 95.44 90 GLU A O 1
ATOM 784 N N . SER A 1 91 ? -0.346 -12.125 21.656 1.00 96.19 91 SER A N 1
ATOM 785 C CA . SER A 1 91 ? -1.426 -12.684 22.482 1.00 96.19 91 SER A CA 1
ATOM 786 C C . SER A 1 91 ? -2.753 -12.733 21.730 1.00 96.19 91 SER A C 1
ATOM 788 O O . SER A 1 91 ? -3.165 -11.773 21.079 1.00 96.19 91 SER A O 1
ATOM 790 N N . GLU A 1 92 ? -3.482 -13.837 21.886 1.00 94.75 92 GLU A N 1
ATOM 791 C CA . GLU A 1 92 ? -4.801 -13.994 21.274 1.00 94.75 92 GLU A CA 1
ATOM 792 C C . GLU A 1 92 ? -5.801 -12.958 21.819 1.00 94.75 92 GLU A C 1
ATOM 794 O O . GLU A 1 92 ? -6.562 -12.358 21.062 1.00 94.75 92 GLU A O 1
ATOM 799 N N . GLU A 1 93 ? -5.731 -12.623 23.106 1.00 95.50 93 GLU A N 1
ATOM 800 C CA . GLU A 1 93 ? -6.543 -11.570 23.717 1.00 95.50 93 GLU A CA 1
ATOM 801 C C . GLU A 1 93 ? -6.262 -10.189 23.109 1.00 95.50 93 GLU A C 1
ATOM 803 O O . GLU A 1 93 ? -7.201 -9.434 22.834 1.00 95.50 93 GLU A O 1
ATOM 808 N N . LEU A 1 94 ? -4.989 -9.858 22.858 1.00 95.00 94 LEU A N 1
ATOM 809 C CA . LEU A 1 94 ? -4.600 -8.595 22.228 1.00 95.00 94 LEU A CA 1
ATOM 810 C C . LEU A 1 94 ? -5.070 -8.519 20.776 1.00 95.00 94 LEU A C 1
ATOM 812 O O . LEU A 1 94 ? -5.572 -7.471 20.365 1.00 95.00 94 LEU A O 1
ATOM 816 N N . THR A 1 95 ? -4.992 -9.613 20.014 1.00 94.94 95 THR A N 1
ATOM 817 C CA . THR A 1 95 ? -5.547 -9.640 18.652 1.00 94.94 95 THR A CA 1
ATOM 818 C C . THR A 1 95 ? -7.055 -9.388 18.648 1.00 94.94 95 THR A C 1
ATOM 820 O O . THR A 1 95 ? -7.541 -8.593 17.844 1.00 94.94 95 THR A O 1
ATOM 823 N N . VAL A 1 96 ? -7.805 -9.979 19.585 1.00 96.19 96 VAL A N 1
ATOM 824 C CA . VAL A 1 96 ? -9.257 -9.771 19.704 1.00 96.19 96 VAL A CA 1
ATOM 825 C C . VAL A 1 96 ? -9.579 -8.319 20.056 1.00 96.19 96 VAL A C 1
ATOM 827 O O . VAL A 1 96 ? -10.520 -7.745 19.499 1.00 96.19 96 VAL A O 1
ATOM 830 N N . ILE A 1 97 ? -8.806 -7.701 20.952 1.00 96.00 97 ILE A N 1
ATOM 831 C CA . ILE A 1 97 ? -8.948 -6.275 21.274 1.00 96.00 97 ILE A CA 1
ATOM 832 C C . ILE A 1 97 ? -8.655 -5.421 20.036 1.00 96.00 97 ILE A C 1
ATOM 834 O O . ILE A 1 97 ? -9.450 -4.539 19.706 1.00 96.00 97 ILE A O 1
ATOM 838 N N . LEU A 1 98 ? -7.565 -5.706 19.320 1.00 95.75 98 LEU A N 1
ATOM 839 C CA . LEU A 1 98 ? -7.167 -4.963 18.128 1.00 95.75 98 LEU A CA 1
ATOM 840 C C . LEU A 1 98 ? -8.229 -5.045 17.023 1.00 95.75 98 LEU A C 1
ATOM 842 O O . LEU A 1 98 ? -8.599 -4.017 16.457 1.00 95.75 98 LEU A O 1
ATOM 846 N N . HIS A 1 99 ? -8.776 -6.235 16.760 1.00 95.19 99 HIS A N 1
ATOM 847 C CA . HIS A 1 99 ? -9.856 -6.424 15.790 1.00 95.19 99 HIS A CA 1
ATOM 848 C C . HIS A 1 99 ? -11.094 -5.589 16.131 1.00 95.19 99 HIS A C 1
ATOM 850 O O . HIS A 1 99 ? -11.585 -4.856 15.277 1.00 95.19 99 HIS A O 1
ATOM 856 N N . ARG A 1 100 ? -11.547 -5.609 17.392 1.00 96.50 100 ARG A N 1
ATOM 857 C CA . ARG A 1 100 ? -12.698 -4.799 17.832 1.00 96.50 100 ARG A CA 1
ATOM 858 C C . ARG A 1 100 ? -12.464 -3.302 17.641 1.00 96.50 100 ARG A C 1
ATOM 860 O O . ARG A 1 100 ? -13.370 -2.585 17.226 1.00 96.50 100 ARG A O 1
ATOM 867 N N . VAL A 1 101 ? -11.260 -2.822 17.953 1.00 96.50 101 VAL A N 1
ATOM 868 C CA . VAL A 1 101 ? -10.898 -1.409 17.770 1.00 96.50 101 VAL A CA 1
ATOM 869 C C . VAL A 1 101 ? -10.908 -1.038 16.288 1.00 96.50 101 VAL A C 1
ATOM 871 O O . VAL A 1 101 ? -11.452 0.007 15.932 1.00 96.50 101 VAL A O 1
ATOM 874 N N . TYR A 1 102 ? -10.365 -1.895 15.419 1.00 94.75 102 TYR A N 1
ATOM 875 C CA . TYR A 1 102 ? -10.400 -1.666 13.977 1.00 94.75 102 TYR A CA 1
ATOM 876 C C . TYR A 1 102 ? -11.822 -1.638 13.421 1.00 94.75 102 TYR A C 1
ATOM 878 O O . TYR A 1 102 ? -12.145 -0.725 12.663 1.00 94.75 102 TYR A O 1
ATOM 886 N N . ASP A 1 103 ? -12.677 -2.578 13.820 1.00 95.62 103 ASP A N 1
ATOM 887 C CA . ASP A 1 103 ? -14.072 -2.621 13.376 1.00 95.62 103 ASP A CA 1
ATOM 888 C C . ASP A 1 103 ? -14.826 -1.344 13.781 1.00 95.62 103 ASP A C 1
ATOM 890 O O . ASP A 1 103 ? -15.520 -0.740 12.957 1.00 95.62 103 ASP A O 1
ATOM 894 N N . ASN A 1 104 ? -14.622 -0.869 15.015 1.00 96.06 104 ASN A N 1
ATOM 895 C CA . ASN A 1 104 ? -15.202 0.388 15.494 1.00 96.06 104 ASN A CA 1
ATOM 896 C C . ASN A 1 104 ? -14.694 1.600 14.695 1.00 96.06 104 ASN A C 1
ATOM 898 O O . ASN A 1 104 ? -15.494 2.408 14.222 1.00 96.06 104 ASN A O 1
ATOM 902 N N . ALA A 1 105 ? -13.379 1.710 14.480 1.00 94.81 105 ALA A N 1
ATOM 903 C CA . ALA A 1 105 ? -12.793 2.804 13.704 1.00 94.81 105 ALA A CA 1
ATOM 904 C C . ALA A 1 105 ? -13.294 2.810 12.248 1.00 94.81 105 ALA A C 1
ATOM 906 O O . ALA A 1 105 ? -13.584 3.864 11.679 1.00 94.81 105 ALA A O 1
ATOM 907 N N . MET A 1 106 ? -13.441 1.629 11.643 1.00 93.81 106 MET A N 1
ATOM 908 C CA . MET A 1 106 ? -13.999 1.485 10.301 1.00 93.81 106 MET A CA 1
ATOM 909 C C . MET A 1 106 ? -15.455 1.954 10.238 1.00 93.81 106 MET A C 1
ATOM 911 O O . MET A 1 106 ? -15.826 2.633 9.276 1.00 93.81 106 MET A O 1
ATOM 915 N N . ALA A 1 107 ? -16.270 1.647 11.251 1.00 95.75 107 ALA A N 1
ATOM 916 C CA . ALA A 1 107 ? -17.650 2.118 11.334 1.00 95.75 107 ALA A CA 1
ATOM 917 C C . ALA A 1 107 ? -17.730 3.654 11.415 1.00 95.75 107 ALA A C 1
ATOM 919 O O . ALA A 1 107 ? -18.463 4.266 10.633 1.00 95.75 107 ALA A O 1
ATOM 920 N N . GLU A 1 108 ? -16.918 4.291 12.266 1.00 96.06 108 GLU A N 1
ATOM 921 C CA . GLU A 1 108 ? -16.861 5.757 12.390 1.00 96.06 108 GLU A CA 1
ATOM 922 C C . GLU A 1 108 ? -16.462 6.440 11.070 1.00 96.06 108 GLU A C 1
ATOM 924 O O . GLU A 1 108 ? -17.078 7.426 10.649 1.00 96.06 108 GLU A O 1
ATOM 929 N N . MET A 1 109 ? -15.465 5.896 10.360 1.00 94.44 109 MET A N 1
ATOM 930 C CA . MET A 1 109 ? -15.037 6.429 9.060 1.00 94.44 109 MET A CA 1
ATOM 931 C C . MET A 1 109 ? -16.142 6.333 7.997 1.00 94.44 109 MET A C 1
ATOM 933 O O . MET A 1 109 ? -16.294 7.247 7.178 1.00 94.44 109 MET A O 1
ATOM 937 N N . GLN A 1 110 ? -16.930 5.251 7.994 1.00 93.69 110 GLN A N 1
ATOM 938 C CA . GLN A 1 110 ? -18.066 5.098 7.077 1.00 93.69 110 GLN A CA 1
ATOM 939 C C . GLN A 1 110 ? -19.213 6.045 7.428 1.00 93.69 110 GLN A C 1
ATOM 941 O O . GLN A 1 110 ? -19.795 6.649 6.526 1.00 93.69 110 GLN A O 1
ATOM 946 N N . GLU A 1 111 ? -19.508 6.232 8.714 1.00 94.38 111 GLU A N 1
ATOM 947 C CA . GLU A 1 111 ? -20.535 7.170 9.168 1.00 94.38 111 GLU A CA 1
ATOM 948 C C . GLU A 1 111 ? -20.176 8.613 8.787 1.00 94.38 111 GLU A C 1
ATOM 950 O O . GLU A 1 111 ? -21.001 9.340 8.229 1.00 94.38 111 GLU A O 1
ATOM 955 N N . TYR A 1 112 ? -18.922 9.026 8.992 1.00 93.56 112 TYR A N 1
ATOM 956 C CA . TYR A 1 112 ? -18.432 10.328 8.535 1.00 93.56 112 TYR A CA 1
ATOM 957 C C . TYR A 1 112 ? -18.575 10.493 7.013 1.00 93.56 112 TYR A C 1
ATOM 959 O O . TYR A 1 112 ? -19.020 11.536 6.514 1.00 93.56 112 TYR A O 1
ATOM 967 N N . LYS A 1 113 ? -18.240 9.450 6.250 1.00 91.00 113 LYS A N 1
ATOM 968 C CA . LYS A 1 113 ? -18.395 9.441 4.792 1.00 91.00 113 LYS A CA 1
ATOM 969 C C . LYS A 1 113 ? -19.865 9.537 4.366 1.00 91.00 113 LYS A C 1
ATOM 971 O O . LYS A 1 113 ? -20.159 10.200 3.376 1.00 91.00 113 LYS A O 1
ATOM 976 N N . ALA A 1 114 ? -20.787 8.916 5.096 1.00 91.31 114 ALA A N 1
ATOM 977 C CA . ALA A 1 114 ? -22.223 9.041 4.852 1.00 91.31 114 ALA A CA 1
ATOM 978 C C . ALA A 1 114 ? -22.723 10.467 5.154 1.00 91.31 114 ALA A C 1
ATOM 980 O O . ALA A 1 114 ? -23.321 11.101 4.286 1.00 91.31 114 ALA A O 1
ATOM 981 N N . LYS A 1 115 ? -22.366 11.021 6.322 1.00 91.75 115 LYS A N 1
ATOM 982 C CA . LYS A 1 115 ? -22.735 12.385 6.750 1.00 91.75 115 LYS A CA 1
ATOM 983 C C . LYS A 1 115 ? -22.206 13.477 5.819 1.00 91.75 115 LYS A C 1
ATOM 985 O O . LYS A 1 115 ? -22.860 14.493 5.610 1.00 91.75 115 LYS A O 1
ATOM 990 N N . SER A 1 116 ? -21.001 13.310 5.278 1.00 80.88 116 SER A N 1
ATOM 991 C CA . SER A 1 116 ? -20.418 14.272 4.328 1.00 80.88 116 SER A CA 1
ATOM 992 C C . SER A 1 116 ? -21.096 14.239 2.956 1.00 80.88 116 SER A C 1
ATOM 994 O O . SER A 1 116 ? -21.237 15.288 2.332 1.00 80.88 116 SER A O 1
ATOM 996 N N . LYS A 1 117 ? -21.576 13.073 2.504 1.00 76.69 117 LYS A N 1
ATOM 997 C CA . LYS A 1 117 ? -22.361 12.955 1.265 1.00 76.69 117 LYS A CA 1
ATOM 998 C C . LYS A 1 117 ? -23.741 13.595 1.386 1.00 76.69 117 LYS A C 1
ATOM 1000 O O . LYS A 1 117 ? -24.133 14.325 0.485 1.00 76.69 117 LYS A O 1
ATOM 1005 N N . GLU A 1 118 ? -24.424 13.384 2.508 1.00 64.00 118 GLU A N 1
ATOM 1006 C CA . GLU A 1 118 ? -25.738 13.980 2.786 1.00 64.00 118 GLU A CA 1
ATOM 1007 C C . GLU A 1 118 ? -25.689 15.520 2.782 1.00 64.00 118 GLU A C 1
ATOM 1009 O O . GLU A 1 118 ? -26.566 16.179 2.222 1.00 64.00 118 GLU A O 1
ATOM 1014 N N . LYS A 1 119 ? -24.601 16.101 3.308 1.00 61.72 119 LYS A N 1
ATOM 1015 C CA . LYS A 1 119 ? -24.349 17.552 3.267 1.00 61.72 119 LYS A CA 1
ATOM 1016 C C . LYS A 1 119 ? -24.102 18.096 1.854 1.00 61.72 119 LYS A C 1
ATOM 1018 O O . LYS A 1 119 ? -24.404 19.257 1.607 1.00 61.72 119 LYS A O 1
ATOM 1023 N N . CYS A 1 120 ? -23.559 17.288 0.941 1.00 52.78 120 CYS A N 1
ATOM 1024 C CA . CYS A 1 120 ? -23.254 17.696 -0.435 1.00 52.78 120 CYS A CA 1
ATOM 1025 C C . CYS A 1 120 ? -24.502 17.682 -1.338 1.00 52.78 120 CYS A C 1
ATOM 1027 O O . CYS A 1 120 ? -24.634 18.530 -2.213 1.00 52.78 120 CYS A O 1
ATOM 1029 N N . SER A 1 121 ? -25.468 16.797 -1.074 1.00 51.44 121 SER A N 1
ATOM 1030 C CA . SER A 1 121 ? -26.758 16.747 -1.785 1.00 51.44 121 SER A CA 1
ATOM 1031 C C . SER A 1 121 ? -27.712 17.919 -1.495 1.00 51.44 121 SER A C 1
ATOM 1033 O O . SER A 1 121 ? -28.707 18.061 -2.198 1.00 51.44 121 SER A O 1
ATOM 1035 N N . LEU A 1 122 ? -27.432 18.762 -0.491 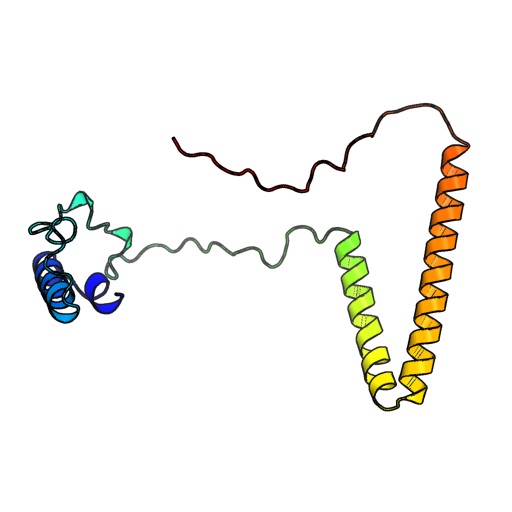1.00 49.50 122 LEU A N 1
ATOM 1036 C CA . LEU A 1 122 ? -28.235 19.957 -0.180 1.00 49.50 122 LEU A CA 1
ATOM 1037 C C . LEU A 1 122 ? -27.801 21.200 -0.985 1.00 49.50 122 LEU A C 1
ATOM 1039 O O . LEU A 1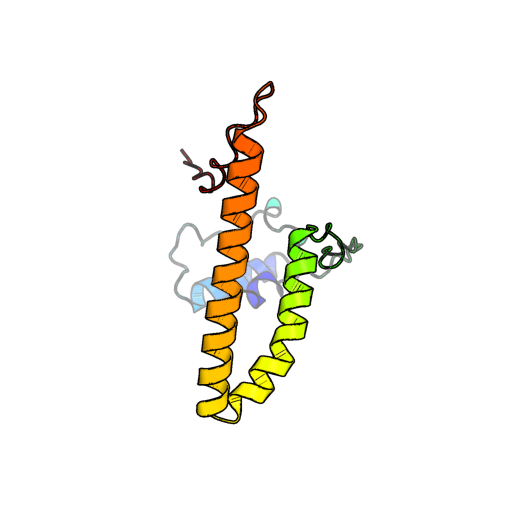 122 ? -28.523 22.192 -1.017 1.00 49.50 122 LEU A O 1
ATOM 1043 N N . SER A 1 123 ? -26.640 21.166 -1.645 1.00 46.78 123 SER A N 1
ATOM 1044 C CA . SER A 1 123 ? -26.179 22.234 -2.536 1.00 46.78 123 SER A CA 1
ATOM 1045 C C . SER A 1 123 ? -26.235 21.760 -3.988 1.00 46.78 123 SER A C 1
ATOM 1047 O O . SER A 1 123 ? -25.246 21.253 -4.514 1.00 46.78 123 SER A O 1
ATOM 1049 N N . HIS A 1 124 ? -27.392 21.905 -4.633 1.00 45.31 124 HIS A N 1
ATOM 1050 C CA . HIS A 1 124 ? -27.480 21.846 -6.092 1.00 45.31 124 HIS A CA 1
ATOM 1051 C C . HIS A 1 124 ? -27.439 23.271 -6.647 1.00 45.31 124 HIS A C 1
ATOM 1053 O O . HIS A 1 124 ? -28.291 24.078 -6.290 1.00 45.31 124 HIS A O 1
ATOM 1059 N N . GLU A 1 125 ? -26.415 23.577 -7.441 1.00 41.72 125 GLU A N 1
ATOM 1060 C CA . GLU A 1 125 ? -26.526 23.934 -8.866 1.00 41.72 125 GLU A CA 1
ATOM 1061 C C . GLU A 1 125 ? -25.123 23.798 -9.495 1.00 41.72 125 GLU A C 1
ATOM 1063 O O . GLU A 1 125 ? -24.156 24.358 -8.980 1.00 41.72 125 GLU A O 1
ATOM 1068 N N . ASP A 1 126 ? -25.062 23.025 -10.589 1.00 45.59 126 ASP A N 1
ATOM 1069 C CA . ASP A 1 126 ? -24.037 22.964 -11.644 1.00 45.59 126 ASP A CA 1
ATOM 1070 C C . ASP A 1 126 ? -22.592 22.576 -11.248 1.00 45.59 126 ASP A C 1
ATOM 1072 O O . ASP A 1 126 ? -21.897 23.262 -10.518 1.00 45.59 126 ASP A O 1
ATOM 1076 N N . THR A 1 127 ? -21.944 21.534 -11.773 1.00 38.34 127 THR A N 1
ATOM 1077 C CA . THR A 1 127 ? -21.896 21.064 -13.162 1.00 38.34 127 THR A CA 1
ATOM 1078 C C . THR A 1 127 ? -21.314 19.639 -13.183 1.00 38.34 127 THR A C 1
ATOM 1080 O O . THR A 1 127 ? -20.285 19.375 -12.567 1.00 38.34 127 THR A O 1
ATOM 1083 N N . SER A 1 128 ? -21.975 18.741 -13.920 1.00 51.09 128 SER A N 1
ATOM 1084 C CA . SER A 1 128 ? -21.435 17.566 -14.630 1.00 51.09 128 SER A CA 1
ATOM 1085 C C . SER A 1 128 ? -20.072 16.998 -14.186 1.00 51.09 128 SER A C 1
ATOM 1087 O O . SER A 1 128 ? -19.023 17.448 -14.653 1.00 51.09 128 SER A O 1
ATOM 1089 N N . LEU A 1 129 ? -20.085 15.873 -13.464 1.00 43.50 129 LEU A N 1
ATOM 1090 C CA . LEU A 1 129 ? -19.026 14.861 -13.595 1.00 43.50 129 LEU A CA 1
ATOM 1091 C C . LEU A 1 129 ? -19.559 13.460 -13.266 1.00 43.50 129 LEU A C 1
ATOM 1093 O O . LEU A 1 129 ? -19.109 12.780 -12.346 1.00 43.50 129 LEU A O 1
ATOM 1097 N N . GLU A 1 130 ? -20.553 13.025 -14.039 1.00 47.00 130 GLU A N 1
ATOM 1098 C CA . GLU A 1 130 ? -20.823 11.597 -14.186 1.00 47.00 130 GLU A CA 1
ATOM 1099 C C . GLU A 1 130 ? -19.757 10.964 -15.094 1.00 47.00 130 GLU A C 1
ATOM 1101 O O . GLU A 1 130 ? -19.382 11.534 -16.117 1.00 47.00 130 GLU A O 1
ATOM 1106 N N . ASN A 1 131 ? -19.340 9.750 -14.717 1.00 48.66 131 ASN A N 1
ATOM 1107 C CA . ASN A 1 131 ? -18.486 8.784 -15.428 1.00 48.66 131 ASN A CA 1
ATOM 1108 C C . ASN A 1 131 ? -17.002 8.722 -15.034 1.00 48.66 131 ASN A C 1
ATOM 1110 O O . ASN A 1 131 ? -16.112 9.114 -15.779 1.00 48.66 131 ASN A O 1
ATOM 1114 N N . ILE A 1 132 ? -16.728 8.052 -13.906 1.00 43.72 132 ILE A N 1
ATOM 1115 C CA . ILE A 1 132 ? -15.440 7.365 -13.671 1.00 43.72 132 ILE A CA 1
ATOM 1116 C C . ILE A 1 132 ? -15.683 5.882 -13.329 1.00 43.72 132 ILE A C 1
ATOM 1118 O O . ILE A 1 132 ? -15.042 5.325 -12.445 1.00 43.72 132 ILE A O 1
ATOM 1122 N N . ASN A 1 133 ? -16.629 5.221 -14.008 1.00 49.44 133 ASN A N 1
ATOM 1123 C CA . ASN A 1 133 ? -16.836 3.774 -13.839 1.00 49.44 133 ASN A CA 1
ATOM 1124 C C . ASN A 1 133 ? -16.519 2.933 -15.091 1.00 49.44 133 ASN A C 1
ATOM 1126 O O . ASN A 1 133 ? -16.868 1.760 -15.142 1.00 49.44 133 ASN A O 1
ATOM 1130 N N . GLU A 1 134 ? -15.798 3.487 -16.072 1.00 48.81 134 GLU A N 1
ATOM 1131 C CA . GLU A 1 134 ? -15.382 2.767 -17.294 1.00 48.81 134 GLU A CA 1
ATOM 1132 C C . GLU A 1 134 ? -13.903 2.329 -17.312 1.00 48.81 134 GLU A C 1
ATOM 1134 O O . GLU A 1 134 ? -13.313 2.125 -18.369 1.00 48.81 134 GLU A O 1
ATOM 1139 N N . LEU A 1 135 ? -13.268 2.128 -16.155 1.00 47.00 135 LEU A N 1
ATOM 1140 C CA . LEU A 1 135 ? -11.889 1.613 -16.090 1.00 47.00 135 LEU A CA 1
ATOM 1141 C C . LEU A 1 135 ? -11.808 0.238 -15.421 1.00 47.00 135 LEU A C 1
ATOM 1143 O O . LEU A 1 135 ? -10.985 -0.008 -14.546 1.00 47.00 135 LEU A O 1
ATOM 1147 N N . GLN A 1 136 ? -12.633 -0.699 -15.890 1.00 53.59 136 GLN A N 1
ATOM 1148 C CA . GLN A 1 136 ? -12.339 -2.128 -15.775 1.00 53.59 136 GLN A CA 1
ATOM 1149 C C . GLN A 1 136 ? -12.710 -2.866 -17.061 1.00 53.59 136 GLN A C 1
ATOM 1151 O O . GLN A 1 136 ? -13.756 -3.501 -17.152 1.00 53.59 136 GLN A O 1
ATOM 1156 N N . SER A 1 137 ? -11.815 -2.820 -18.051 1.00 48.22 137 SER A N 1
ATOM 1157 C CA . SER A 1 137 ? -11.482 -3.967 -18.913 1.00 48.22 137 SER A CA 1
ATOM 1158 C C . SER A 1 137 ? -10.274 -3.644 -19.807 1.00 48.22 137 SER A C 1
ATOM 1160 O O . SER A 1 137 ? -10.281 -2.617 -20.484 1.00 48.22 137 SER A O 1
ATOM 1162 N N . PRO A 1 138 ? -9.243 -4.508 -19.874 1.00 43.78 138 PRO A N 1
ATOM 1163 C CA . PRO A 1 138 ? -8.168 -4.373 -20.857 1.00 43.78 138 PRO A CA 1
ATOM 1164 C C . PRO A 1 138 ? -8.698 -4.585 -22.290 1.00 43.78 138 PRO A C 1
ATOM 1166 O O . PRO A 1 138 ? -9.553 -5.458 -22.486 1.00 43.78 138 PRO A O 1
ATOM 1169 N N . PRO A 1 139 ? -8.178 -3.884 -23.318 1.00 46.31 139 PRO A N 1
ATOM 1170 C CA . PRO A 1 139 ? -8.613 -4.088 -24.696 1.00 46.31 139 PRO A CA 1
ATOM 1171 C C . PRO A 1 139 ? -8.226 -5.493 -25.169 1.00 46.31 139 PRO A C 1
ATOM 1173 O O . PRO A 1 139 ? -7.045 -5.825 -25.291 1.00 46.31 139 PRO A O 1
ATOM 1176 N N . ARG A 1 140 ? -9.220 -6.336 -25.464 1.00 52.53 140 ARG A N 1
ATOM 1177 C CA . ARG A 1 140 ? -8.995 -7.613 -26.149 1.00 52.53 140 ARG A CA 1
ATOM 1178 C C . ARG A 1 140 ? -8.739 -7.334 -27.628 1.00 52.53 140 ARG A C 1
ATOM 1180 O O . ARG A 1 140 ? -9.672 -7.119 -28.398 1.00 52.53 140 ARG A O 1
ATOM 1187 N N . VAL A 1 141 ? -7.469 -7.338 -28.023 1.00 47.56 141 VAL A N 1
ATOM 1188 C CA . VAL A 1 141 ? -7.056 -7.267 -29.430 1.00 47.56 141 VAL A CA 1
ATOM 1189 C C . VAL A 1 141 ? -7.544 -8.530 -30.153 1.00 47.56 141 VAL A C 1
ATOM 1191 O O . VAL A 1 141 ? -7.046 -9.627 -29.913 1.00 47.56 141 VAL A O 1
ATOM 1194 N N . ARG A 1 142 ? -8.533 -8.379 -31.041 1.00 43.84 142 ARG A N 1
ATOM 1195 C CA . ARG A 1 142 ? -8.885 -9.377 -32.063 1.00 43.84 142 ARG A CA 1
ATOM 1196 C C . ARG A 1 142 ? -7.913 -9.212 -33.230 1.00 43.84 142 ARG A C 1
ATOM 1198 O O . ARG A 1 142 ? -7.962 -8.196 -33.917 1.00 43.84 142 ARG A O 1
ATOM 1205 N N . ILE A 1 143 ? -7.044 -10.194 -33.445 1.00 46.97 143 ILE A N 1
ATOM 1206 C CA . ILE A 1 143 ? -6.208 -10.274 -34.650 1.00 46.97 143 ILE A CA 1
ATOM 1207 C C . ILE A 1 143 ? -6.984 -11.064 -35.710 1.00 46.97 143 ILE A C 1
ATOM 1209 O O . ILE A 1 143 ? -7.648 -12.050 -35.382 1.00 46.97 143 ILE A O 1
ATOM 1213 N N . ARG A 1 144 ? -6.943 -10.565 -36.945 1.00 56.28 144 ARG A N 1
ATOM 1214 C CA . ARG A 1 144 ? -7.567 -11.127 -38.145 1.00 56.28 144 ARG A CA 1
ATOM 1215 C C . ARG A 1 144 ? -6.541 -11.921 -38.943 1.00 56.28 144 ARG A C 1
ATOM 1217 O O . ARG A 1 144 ? -5.359 -11.512 -38.906 1.00 56.28 144 ARG A O 1
#

Radius of gyration: 30.77 Å; Cα contacts (8 Å, |Δi|>4): 37; chains: 1; bounding box: 59×59×68 Å

Foldseek 3Di:
DCCLLAVQQDQVSNLVSLCVVCVVVVNCVPPVSPPNHDDVVVNPPVRHPPDDDPDPPPPPCPDDDPCDPVNVVVVVVCVVVPVQCVVLVVDPVSVVVVVVVVVVVVVVVVVVVVVVVVVVVVDDDDDDDPDPPPPPDDDDDDDD

Sequence (144 aa):
MSHVVWNSFTKEAFDRNWNDFLMKYGIGDNKWLSVNKVAPRYILERWSKNIKRRHTHFKSNHDELVLEPRSRRFDYLVFWSQNVCEFASESEELTVILHRVYDNAMAEMQEYKAKSKEKCSLSHEDTSLENINELQSPPRVRIR

pLDDT: mean 70.19, std 17.99, range [38.34, 96.5]

Secondary structure (DSSP, 8-state):
-HHHHHS--SHHHHHHHHHHHHHHTT-TT-TTT--SS--GGGS-GGG-TT-----------SS-S---HHHHHHHHHHHHHHHHHHHHTT-HHHHHHHHHHHHHHHHHHHHHHHHHHHHHTT----------------------